Protein AF-A0A392TSV6-F1 (afdb_monomer)

Nearest PDB structures (foldseek):
  4a4z-assembly1_A  TM=3.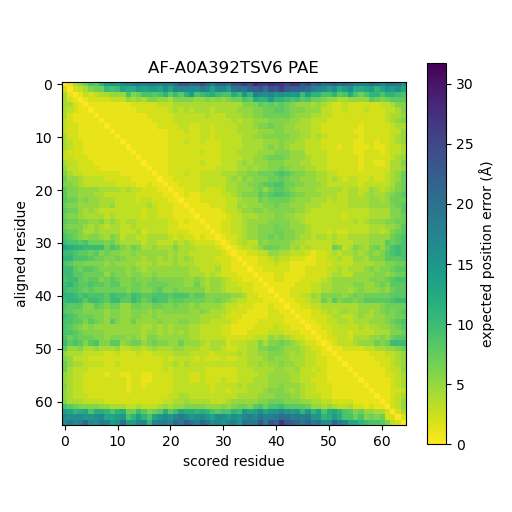717E-01  e=2.628E+00  Saccharomyces cerevisiae
  8z9z-assembly1_B  TM=3.560E-01  e=4.490E+00  Acyrthosiphon pisum
  6ctd-assembly1_D  TM=3.157E-01  e=6.711E+00  Mycobacterium tuberculosis H37Ra

Mean predicted aligned error: 4.71 Å

Foldseek 3Di:
DVVVVVVVLVVVLVCVVVVHDPPVCCCLQPAFDWDWDADPVRDTDTDRDHDPSNVVSVVVVPVPD

Secondary structure (DSSP, 8-state):
-HHHHHHHHHHHHHHHHTT---GGGHHHHH---EEEEEPTTS-EEEEE---HHHHHHHHHHTTT-

Organism: NCBI:txid97028

Solvent-accessible surface area (backbone atoms only — not comparable to full-atom values): 4027 Å² total; per-residue (Å²): 109,74,64,61,51,51,54,53,51,50,52,53,43,55,34,49,76,70,72,47,70,60,77,92,47,42,63,69,70,76,48,58,60,69,47,75,39,82,42,97,88,74,45,79,46,75,37,74,53,64,47,73,65,52,51,52,44,52,57,60,72,50,67,87,112

pLDDT: mean 90.59, std 7.95, range [53.94, 97.69]

Sequence (65 aa):
VARDLLDAITSVVNLWLGGRYPKSLAEFVASEPLTPLLKPDGGIRPIAVGTIWRRLVSKVAMKGA

Structure (mmCIF, N/CA/C/O backbone):
data_AF-A0A392TSV6-F1
#
_entry.id   AF-A0A392TSV6-F1
#
loop_
_atom_site.group_PDB
_atom_site.id
_atom_site.type_symbol
_atom_site.label_atom_id
_atom_site.label_alt_id
_atom_site.label_comp_id
_atom_site.label_asym_id
_atom_site.label_entity_id
_atom_site.label_seq_id
_atom_site.pdbx_PDB_ins_code
_atom_site.Cartn_x
_atom_site.Cartn_y
_atom_site.Cartn_z
_atom_site.occupancy
_atom_site.B_iso_or_equiv
_atom_site.auth_seq_id
_atom_site.auth_comp_id
_atom_site.auth_asym_id
_atom_site.auth_atom_id
_atom_site.pdbx_PDB_model_num
ATOM 1 N N . VAL A 1 1 ? 24.313 1.638 -6.585 1.00 64.19 1 VAL A N 1
ATOM 2 C CA . VAL A 1 1 ? 23.513 1.258 -5.396 1.00 64.19 1 VAL A CA 1
ATOM 3 C C . VAL A 1 1 ? 22.248 2.103 -5.250 1.00 64.19 1 VAL A C 1
ATOM 5 O O . VAL A 1 1 ? 21.172 1.570 -5.459 1.00 64.19 1 VAL A O 1
ATOM 8 N N . ALA A 1 2 ? 22.324 3.404 -4.925 1.00 74.50 2 ALA A N 1
ATOM 9 C CA . ALA A 1 2 ? 21.111 4.209 -4.688 1.00 74.50 2 ALA A CA 1
ATOM 10 C C . ALA A 1 2 ? 20.244 4.444 -5.946 1.00 74.50 2 ALA A C 1
ATOM 12 O O . ALA A 1 2 ? 19.021 4.419 -5.849 1.00 74.50 2 ALA A O 1
ATOM 13 N N . ARG A 1 3 ? 20.870 4.635 -7.121 1.00 88.56 3 ARG A N 1
ATOM 14 C CA . ARG A 1 3 ? 20.159 4.741 -8.412 1.00 88.56 3 ARG A CA 1
ATOM 15 C C . ARG A 1 3 ? 19.433 3.441 -8.756 1.00 88.56 3 ARG A C 1
ATOM 17 O O . ARG A 1 3 ? 18.229 3.457 -8.944 1.00 88.56 3 ARG A O 1
ATOM 24 N N . ASP A 1 4 ? 20.145 2.323 -8.670 1.00 94.25 4 ASP A N 1
ATOM 25 C CA . ASP A 1 4 ? 19.601 0.992 -8.959 1.00 94.25 4 ASP A CA 1
ATOM 26 C C . ASP A 1 4 ? 18.373 0.654 -8.090 1.00 94.25 4 ASP A C 1
ATOM 28 O O . ASP A 1 4 ? 17.391 0.096 -8.577 1.00 94.25 4 ASP A O 1
ATOM 32 N N . LEU A 1 5 ? 18.386 1.043 -6.806 1.00 95.44 5 LEU A N 1
ATOM 33 C CA . LEU A 1 5 ? 17.229 0.877 -5.922 1.00 95.44 5 LEU A CA 1
ATOM 34 C C . LEU A 1 5 ? 16.045 1.760 -6.341 1.00 95.44 5 LEU A C 1
ATOM 36 O O . LEU A 1 5 ? 14.904 1.296 -6.347 1.00 95.44 5 LEU A O 1
ATOM 40 N N . LEU A 1 6 ? 16.298 3.026 -6.679 1.00 95.81 6 LEU A N 1
ATOM 41 C CA . LEU A 1 6 ? 15.253 3.939 -7.136 1.00 95.81 6 LEU A CA 1
ATOM 42 C C . LEU A 1 6 ? 14.602 3.438 -8.433 1.00 95.81 6 LEU A C 1
ATOM 44 O O . LEU A 1 6 ? 13.375 3.476 -8.547 1.00 95.81 6 LEU A O 1
ATOM 48 N N . ASP A 1 7 ? 15.393 2.926 -9.372 1.00 97.06 7 ASP A N 1
ATOM 49 C CA . ASP A 1 7 ? 14.905 2.383 -10.644 1.00 97.06 7 ASP A CA 1
ATOM 50 C C . ASP A 1 7 ? 14.043 1.130 -10.425 1.00 97.06 7 ASP A C 1
ATOM 52 O O . ASP A 1 7 ? 12.965 0.986 -11.017 1.00 97.06 7 ASP A O 1
ATOM 56 N N . ALA A 1 8 ? 14.458 0.256 -9.502 1.00 96.38 8 ALA A N 1
ATOM 57 C CA . ALA A 1 8 ? 13.679 -0.914 -9.109 1.00 96.38 8 ALA A CA 1
ATOM 58 C C . ALA A 1 8 ? 12.335 -0.521 -8.467 1.00 96.38 8 ALA A C 1
ATOM 60 O O . ALA A 1 8 ? 11.284 -1.033 -8.864 1.00 96.38 8 ALA A O 1
ATOM 61 N N . ILE A 1 9 ? 12.338 0.429 -7.523 1.00 95.62 9 ILE A N 1
ATOM 62 C CA . ILE A 1 9 ? 11.111 0.934 -6.881 1.00 95.62 9 ILE A CA 1
ATOM 63 C C . ILE A 1 9 ? 10.191 1.588 -7.918 1.00 95.62 9 ILE A C 1
ATOM 65 O O . ILE A 1 9 ? 8.989 1.319 -7.931 1.00 95.62 9 ILE A O 1
ATOM 69 N N . THR A 1 10 ? 10.747 2.403 -8.814 1.00 96.12 10 THR A N 1
ATOM 70 C CA . THR A 1 10 ? 9.997 3.072 -9.888 1.00 96.12 10 THR A CA 1
ATOM 71 C C . THR A 1 10 ? 9.321 2.052 -10.802 1.00 96.12 10 THR A C 1
ATOM 73 O O . THR A 1 10 ? 8.148 2.204 -11.145 1.00 96.12 10 THR A O 1
ATOM 76 N N . SER A 1 11 ? 10.022 0.968 -11.138 1.00 96.12 11 SER A N 1
ATOM 77 C CA . SER A 1 11 ? 9.473 -0.127 -11.943 1.00 96.12 11 SER A CA 1
ATOM 78 C C . SER A 1 11 ? 8.277 -0.797 -11.260 1.00 96.12 11 SER A C 1
ATOM 80 O O . SER A 1 11 ? 7.238 -0.988 -11.893 1.00 96.12 11 SER A O 1
ATOM 82 N N . VAL A 1 12 ? 8.373 -1.088 -9.957 1.00 94.19 12 VAL A N 1
ATOM 83 C CA . VAL A 1 12 ? 7.262 -1.662 -9.173 1.00 94.19 12 VAL A CA 1
ATOM 84 C C . VAL A 1 12 ? 6.067 -0.707 -9.110 1.00 94.19 12 VAL A C 1
ATOM 86 O O . VAL A 1 12 ? 4.935 -1.126 -9.357 1.00 94.19 12 VAL A O 1
ATOM 89 N N . VAL A 1 13 ? 6.302 0.580 -8.843 1.00 94.62 13 VAL A N 1
ATOM 90 C CA . VAL A 1 13 ? 5.240 1.600 -8.787 1.00 94.62 13 VAL A CA 1
ATOM 91 C C . VAL A 1 13 ? 4.507 1.704 -10.127 1.00 94.62 13 VAL A C 1
ATOM 93 O O . VAL A 1 13 ? 3.278 1.676 -10.149 1.00 94.62 13 VAL A O 1
ATOM 96 N N . ASN A 1 14 ? 5.233 1.743 -11.248 1.00 95.75 14 ASN A N 1
ATOM 97 C CA . ASN A 1 14 ? 4.635 1.793 -12.586 1.00 95.75 14 ASN A CA 1
ATOM 98 C C . ASN A 1 14 ? 3.822 0.532 -12.925 1.00 95.75 14 ASN A C 1
ATOM 100 O O . ASN A 1 14 ? 2.795 0.622 -13.602 1.00 95.75 14 ASN A O 1
ATOM 104 N N . LEU A 1 15 ? 4.248 -0.648 -12.459 1.00 94.94 15 LEU A N 1
ATOM 105 C CA . LEU A 1 15 ? 3.454 -1.871 -12.596 1.00 94.94 15 LEU A CA 1
ATOM 106 C C . LEU A 1 15 ? 2.120 -1.739 -11.852 1.00 94.94 15 LEU A C 1
ATOM 108 O O . LEU A 1 15 ? 1.068 -1.957 -12.454 1.00 94.94 15 LEU A O 1
ATOM 112 N N . TRP A 1 16 ? 2.154 -1.313 -10.588 1.00 92.75 16 TRP A N 1
ATOM 113 C CA . TRP A 1 16 ? 0.961 -1.208 -9.744 1.00 92.75 16 TRP A CA 1
ATOM 114 C C . TRP A 1 16 ? -0.005 -0.116 -10.211 1.00 92.75 16 TRP A C 1
ATOM 116 O O . TRP A 1 16 ? -1.211 -0.350 -10.219 1.00 92.75 16 TRP A O 1
ATOM 126 N N . LEU A 1 17 ? 0.502 1.036 -10.666 1.00 92.31 17 LEU A N 1
ATOM 127 C CA . LEU A 1 17 ? -0.314 2.088 -11.292 1.00 92.31 17 LEU A CA 1
ATOM 128 C C . LEU A 1 17 ? -1.034 1.584 -12.546 1.00 92.31 17 LEU A C 1
ATOM 130 O O . LEU A 1 17 ? -2.177 1.95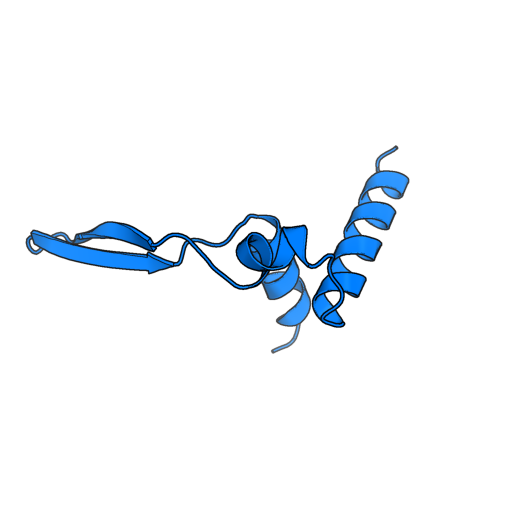3 -12.793 1.00 92.31 17 LEU A O 1
ATOM 134 N N . GLY A 1 18 ? -0.392 0.697 -13.308 1.00 93.06 18 GLY A N 1
ATOM 135 C CA . GLY A 1 18 ? -1.015 0.007 -14.436 1.00 93.06 18 GLY A CA 1
ATOM 136 C C . GLY A 1 18 ? -1.938 -1.151 -14.042 1.00 93.06 18 GLY A C 1
ATOM 137 O O . GLY A 1 18 ? -2.312 -1.928 -14.916 1.00 93.06 18 GLY A O 1
ATOM 138 N N . GLY A 1 19 ? -2.248 -1.336 -12.753 1.00 91.31 19 GLY A N 1
ATOM 139 C CA . GLY A 1 19 ? -3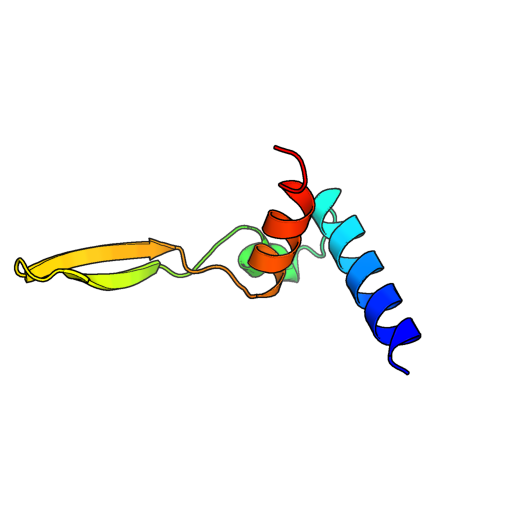.076 -2.439 -12.255 1.00 91.31 19 GLY A CA 1
ATOM 140 C C . GLY A 1 19 ? -2.415 -3.818 -12.354 1.00 91.31 19 GLY A C 1
ATOM 141 O O . GLY A 1 19 ? -3.101 -4.835 -12.285 1.00 91.31 19 GLY A O 1
ATOM 142 N N . ARG A 1 20 ? -1.090 -3.877 -12.540 1.00 93.50 20 ARG A N 1
ATOM 143 C CA . ARG A 1 20 ? -0.338 -5.125 -12.715 1.00 93.50 20 ARG A CA 1
ATOM 144 C C . ARG A 1 20 ? 0.362 -5.510 -11.420 1.00 93.50 20 ARG A C 1
ATOM 146 O O . ARG A 1 20 ? 1.308 -4.854 -10.988 1.00 93.50 20 ARG A O 1
ATOM 153 N N . TYR A 1 21 ? -0.072 -6.617 -10.837 1.00 90.69 21 TYR A N 1
ATOM 154 C CA . TYR A 1 21 ? 0.583 -7.266 -9.707 1.00 90.69 21 TYR A CA 1
ATOM 155 C C . TYR A 1 21 ? 0.271 -8.773 -9.722 1.00 90.69 21 TYR A C 1
ATOM 157 O O . TYR A 1 21 ? -0.776 -9.180 -10.233 1.00 90.69 21 TYR A O 1
ATOM 165 N N . PRO A 1 22 ? 1.160 -9.628 -9.185 1.00 92.38 22 PRO A N 1
ATOM 166 C CA . PRO A 1 22 ? 0.862 -11.041 -8.985 1.00 92.38 22 PRO A CA 1
ATOM 167 C C . PRO A 1 22 ? -0.397 -11.230 -8.137 1.00 92.38 22 PRO A C 1
ATOM 169 O O . PRO A 1 22 ? -0.589 -10.531 -7.145 1.00 92.38 22 PRO A O 1
ATOM 172 N N . LYS A 1 23 ? -1.222 -12.230 -8.466 1.00 91.50 23 LYS A N 1
ATOM 173 C CA . LYS A 1 23 ? -2.457 -12.527 -7.718 1.00 91.50 23 LYS A CA 1
ATOM 174 C C . LYS A 1 23 ? -2.203 -12.796 -6.229 1.00 91.50 23 LYS A C 1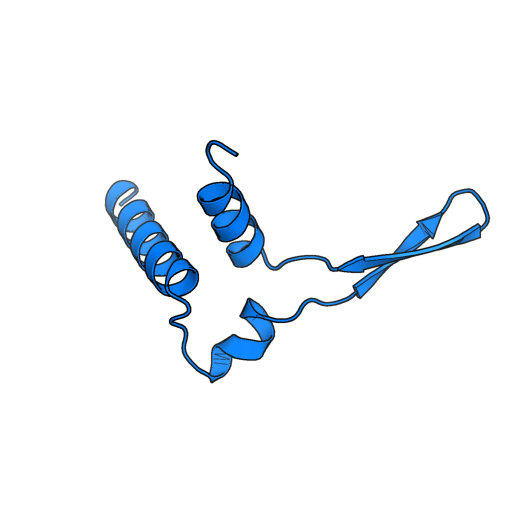
ATOM 176 O O . LYS A 1 23 ? -3.033 -12.443 -5.402 1.00 91.50 23 LYS A O 1
ATOM 181 N N . SER A 1 24 ? -1.043 -13.355 -5.883 1.00 93.00 24 SER A N 1
ATOM 182 C CA . SER A 1 24 ? -0.613 -13.563 -4.493 1.00 93.00 24 SER A CA 1
ATOM 183 C C . SER A 1 24 ? -0.442 -12.265 -3.698 1.00 93.00 24 SER A C 1
ATOM 185 O O . SER A 1 24 ? -0.516 -12.293 -2.475 1.00 93.00 24 SER A O 1
ATOM 187 N N . LEU A 1 25 ? -0.235 -11.130 -4.371 1.00 88.12 25 LEU A N 1
ATOM 188 C CA . LEU A 1 25 ? -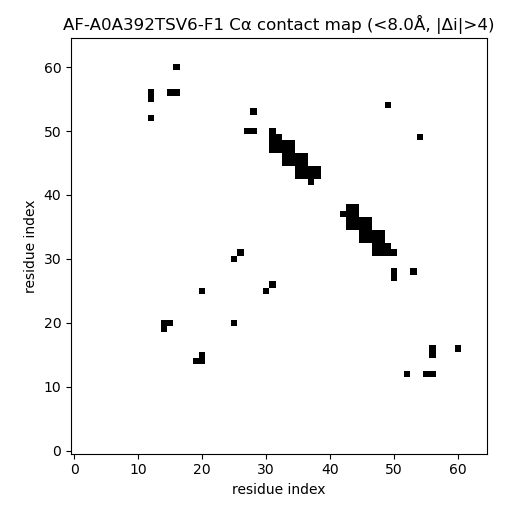0.127 -9.815 -3.741 1.00 88.12 25 LEU A CA 1
ATOM 189 C C . LEU A 1 25 ? -1.455 -9.050 -3.719 1.00 88.12 25 LEU A C 1
ATOM 191 O O . LEU A 1 25 ? -1.516 -7.983 -3.116 1.00 88.12 25 LEU A O 1
ATOM 195 N N . ALA A 1 26 ? -2.513 -9.572 -4.346 1.00 89.25 26 ALA A N 1
ATOM 196 C CA . ALA A 1 26 ? -3.769 -8.849 -4.529 1.00 89.25 26 ALA A CA 1
ATOM 197 C C . ALA A 1 26 ? -4.379 -8.369 -3.209 1.00 89.25 26 ALA A C 1
ATOM 199 O O . ALA A 1 26 ? -4.783 -7.215 -3.115 1.00 89.25 26 ALA A O 1
ATOM 200 N N . GLU A 1 27 ? -4.385 -9.215 -2.179 1.00 87.50 27 GLU A N 1
ATOM 201 C CA . GLU A 1 27 ? -4.897 -8.846 -0.858 1.00 87.50 27 GLU A CA 1
ATOM 202 C C . GLU A 1 27 ? -4.106 -7.677 -0.250 1.00 87.50 27 GLU A C 1
ATOM 204 O O . GLU A 1 27 ? -4.695 -6.725 0.243 1.00 87.50 27 GLU A O 1
ATOM 209 N N . PHE A 1 28 ? -2.779 -7.676 -0.375 1.00 84.44 28 PHE A N 1
ATOM 210 C CA . PHE A 1 28 ? -1.921 -6.619 0.172 1.00 84.44 28 PHE A CA 1
ATOM 211 C C . PHE A 1 28 ? -1.970 -5.308 -0.626 1.00 84.44 28 PHE A C 1
ATOM 213 O O . PHE A 1 28 ? -1.678 -4.241 -0.086 1.00 84.44 28 PHE A O 1
ATOM 220 N N . VAL A 1 29 ? -2.286 -5.383 -1.921 1.00 86.38 29 VAL A N 1
ATOM 221 C CA . VAL A 1 29 ? -2.377 -4.215 -2.810 1.00 86.38 29 VAL A CA 1
ATOM 222 C C . VAL A 1 29 ? -3.768 -3.580 -2.736 1.00 86.38 29 VAL A C 1
ATOM 224 O O . VAL A 1 29 ? -3.884 -2.353 -2.688 1.00 86.38 29 VAL A O 1
ATOM 227 N N . ALA A 1 30 ? -4.819 -4.404 -2.727 1.00 84.56 30 ALA A N 1
ATOM 228 C CA . ALA A 1 30 ? -6.209 -3.975 -2.867 1.00 84.56 30 ALA A CA 1
ATOM 229 C C . ALA A 1 30 ? -7.003 -3.926 -1.547 1.00 84.56 30 ALA A C 1
ATOM 231 O O . ALA A 1 30 ? -8.080 -3.334 -1.530 1.00 84.56 30 ALA A O 1
ATOM 232 N N . SER A 1 31 ? -6.501 -4.505 -0.452 1.00 86.50 31 SER A N 1
ATOM 233 C CA . SER A 1 31 ? -7.130 -4.445 0.880 1.00 86.50 31 SER A CA 1
ATOM 234 C C . SER A 1 31 ? -6.347 -3.543 1.835 1.00 86.50 31 SER A C 1
ATOM 236 O O . SER A 1 31 ? -5.268 -3.076 1.492 1.00 86.50 31 SER A O 1
ATOM 238 N N . GLU A 1 32 ? -6.883 -3.281 3.031 1.00 89.25 32 GLU A N 1
ATOM 239 C CA . GLU A 1 32 ? -6.089 -2.907 4.211 1.00 89.25 32 GLU A CA 1
ATOM 240 C C . GLU A 1 32 ? -6.712 -3.399 5.504 1.00 89.25 32 GLU A C 1
ATOM 242 O O . GLU A 1 32 ? -7.941 -3.400 5.636 1.00 89.25 32 GLU A O 1
ATOM 247 N N . PRO A 1 33 ? -5.875 -3.673 6.516 1.00 88.88 33 PRO A N 1
ATOM 248 C CA . PRO A 1 33 ? -6.359 -3.827 7.869 1.00 88.88 33 PRO A CA 1
ATOM 249 C C . PRO A 1 33 ? -6.997 -2.527 8.379 1.00 88.88 33 PRO A C 1
ATOM 251 O O . PRO A 1 33 ? -6.503 -1.412 8.163 1.00 88.88 33 PRO A O 1
ATOM 254 N N . LEU A 1 34 ? -8.096 -2.687 9.115 1.00 92.69 34 LEU A N 1
ATOM 255 C CA . LEU A 1 34 ? -8.689 -1.618 9.905 1.00 92.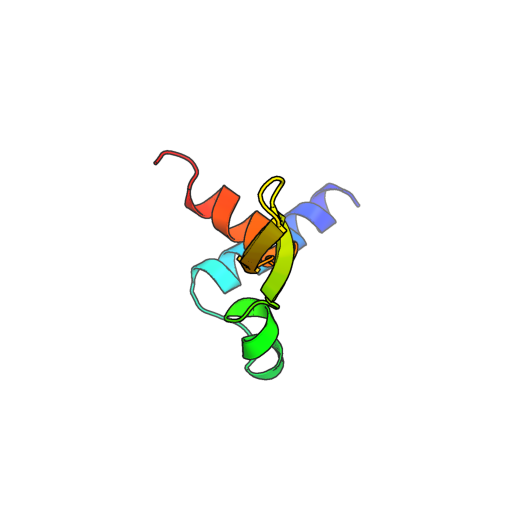69 34 LEU A CA 1
ATOM 256 C C . LEU A 1 34 ? -7.984 -1.545 11.256 1.00 92.69 34 LEU A C 1
ATOM 258 O O . LEU A 1 34 ? -7.979 -2.504 12.025 1.00 92.69 34 LEU A O 1
ATOM 262 N N . THR A 1 35 ? -7.422 -0.384 11.565 1.00 93.75 35 THR A N 1
ATOM 263 C CA . THR A 1 35 ? -6.894 -0.075 12.891 1.00 93.75 35 THR A CA 1
ATOM 264 C C . THR A 1 35 ? -7.963 0.676 13.687 1.00 93.75 35 THR A C 1
ATOM 266 O O . THR A 1 35 ? -8.318 1.796 13.304 1.00 93.75 35 THR A O 1
ATOM 269 N N . PRO A 1 36 ? -8.506 0.093 14.772 1.00 95.06 36 PRO A N 1
ATOM 270 C CA . PRO A 1 36 ? -9.473 0.773 15.621 1.00 95.06 36 PRO A CA 1
ATOM 271 C C . PRO A 1 36 ? -8.742 1.723 16.573 1.00 95.06 36 PRO A C 1
ATOM 273 O O . PRO A 1 36 ? -8.112 1.296 17.536 1.00 95.06 36 PRO A O 1
ATOM 276 N N . LEU A 1 37 ? -8.824 3.025 16.310 1.00 96.62 37 LEU A N 1
ATOM 277 C CA . LEU A 1 37 ? -8.303 4.041 17.223 1.00 96.62 37 LEU A CA 1
ATOM 278 C C . LEU A 1 37 ? -9.396 4.515 18.178 1.00 96.62 37 LEU A C 1
ATOM 280 O O . LEU A 1 37 ? -10.555 4.652 17.787 1.00 96.62 37 LEU A O 1
ATOM 284 N N . LEU A 1 38 ? -9.015 4.814 19.417 1.00 97.06 38 LEU A N 1
ATOM 285 C CA . LEU A 1 38 ? -9.904 5.443 20.388 1.00 97.06 38 LEU A CA 1
ATOM 286 C C . LEU A 1 38 ? -10.042 6.935 20.076 1.00 97.06 38 LEU A C 1
ATOM 288 O O . LEU A 1 38 ? -9.054 7.633 19.836 1.00 97.06 38 LEU A O 1
ATOM 292 N N . LYS A 1 39 ? -11.277 7.429 20.074 1.00 96.75 39 LYS A N 1
ATOM 293 C CA . LYS A 1 39 ? -11.576 8.860 20.052 1.00 96.75 39 LYS A CA 1
ATOM 294 C C . LYS A 1 39 ? -11.584 9.414 21.486 1.00 96.75 39 LYS A C 1
ATOM 296 O O . LYS A 1 39 ? -11.869 8.664 22.420 1.00 96.75 39 LYS A O 1
ATOM 301 N N . PRO A 1 40 ? -11.356 10.729 21.671 1.00 96.38 40 PRO A N 1
ATOM 302 C CA . PRO A 1 40 ? -11.454 11.363 22.990 1.00 96.38 40 PRO A CA 1
ATOM 303 C C . PRO A 1 40 ? -12.838 11.250 23.648 1.00 96.38 40 PRO A C 1
ATOM 305 O O . PRO A 1 40 ? -12.932 11.285 24.866 1.00 96.38 40 PRO A O 1
ATOM 308 N N . ASP A 1 41 ? -13.902 11.097 22.854 1.00 96.69 41 ASP A N 1
ATOM 309 C CA . ASP A 1 41 ? -15.287 10.922 23.318 1.00 96.69 41 ASP A CA 1
ATOM 310 C C . ASP A 1 41 ? -15.629 9.471 23.718 1.00 96.69 41 ASP A C 1
ATOM 312 O O . ASP A 1 41 ? -16.776 9.172 24.038 1.00 96.69 41 ASP A O 1
ATOM 316 N N . GLY A 1 42 ? -14.653 8.555 23.681 1.00 94.94 42 GLY A N 1
ATOM 317 C CA . GLY A 1 42 ? -14.848 7.131 23.965 1.00 94.94 42 GLY A CA 1
ATOM 318 C C . GLY A 1 42 ? -15.351 6.303 22.776 1.00 94.94 42 GLY A C 1
ATOM 319 O O . GLY A 1 42 ? -15.456 5.082 22.887 1.00 94.94 42 GLY A O 1
ATOM 320 N N . GLY A 1 43 ? -15.625 6.917 21.621 1.00 97.44 43 GLY A N 1
ATOM 321 C CA . GLY A 1 43 ? -15.983 6.197 20.399 1.00 97.44 43 GLY A CA 1
ATOM 322 C C . GLY A 1 43 ? -14.786 5.529 19.707 1.00 97.44 43 GLY A C 1
ATOM 323 O O . GLY A 1 43 ? -13.631 5.896 19.914 1.00 97.44 43 GLY A O 1
ATOM 324 N N . ILE A 1 44 ? -15.056 4.581 18.803 1.00 97.69 44 ILE A N 1
ATOM 325 C CA . ILE A 1 44 ? -14.032 3.970 17.939 1.00 97.69 44 ILE A CA 1
ATOM 326 C C . ILE A 1 44 ? -13.969 4.697 16.592 1.00 97.69 44 ILE A C 1
ATOM 328 O O . ILE A 1 44 ? -14.989 5.038 15.985 1.00 97.69 44 ILE A O 1
ATOM 332 N N . ARG A 1 45 ? -12.753 4.936 16.103 1.00 96.50 45 ARG A N 1
ATOM 333 C CA . ARG A 1 45 ? -12.458 5.404 14.747 1.00 96.50 45 ARG A CA 1
ATOM 334 C C . ARG A 1 45 ? -11.696 4.302 14.004 1.00 96.50 45 ARG A C 1
ATOM 336 O O . ARG A 1 45 ? -10.479 4.218 14.163 1.00 96.50 45 ARG A O 1
ATOM 343 N N . PRO A 1 46 ? -12.372 3.463 13.203 1.00 95.62 46 PRO A N 1
ATOM 344 C CA . PRO A 1 46 ? -11.670 2.535 12.329 1.00 95.62 46 PRO A CA 1
ATOM 345 C C . PRO A 1 46 ? -10.973 3.325 1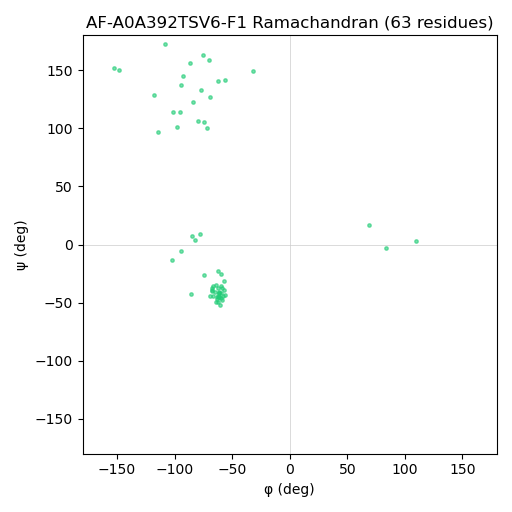1.214 1.00 95.62 46 PRO A C 1
ATOM 347 O O . PRO A 1 46 ? -11.599 4.139 10.534 1.00 95.62 46 PRO A O 1
ATOM 350 N N . ILE A 1 47 ? -9.673 3.105 11.038 1.00 94.38 47 ILE A N 1
ATOM 351 C CA . ILE A 1 47 ? -8.884 3.677 9.941 1.00 94.38 47 ILE A CA 1
ATOM 352 C C . ILE A 1 47 ? -8.347 2.536 9.084 1.00 94.38 47 ILE A C 1
ATOM 354 O O . ILE A 1 47 ? -7.712 1.628 9.608 1.00 94.38 47 ILE A O 1
ATOM 358 N N . ALA A 1 48 ? -8.560 2.599 7.769 1.00 91.44 48 ALA A N 1
ATOM 359 C CA . ALA A 1 48 ? -7.908 1.703 6.819 1.00 91.44 48 ALA A CA 1
ATOM 360 C C . ALA A 1 48 ? -6.440 2.122 6.650 1.00 91.44 48 ALA A C 1
ATOM 362 O O . ALA A 1 48 ? -6.132 3.148 6.032 1.00 91.44 48 ALA A O 1
ATOM 363 N N . VAL A 1 49 ? -5.523 1.359 7.239 1.00 88.62 49 VAL A N 1
ATOM 364 C CA . VAL A 1 49 ? -4.099 1.703 7.274 1.00 88.62 49 VAL A CA 1
ATOM 365 C C . VAL A 1 49 ? -3.372 0.950 6.170 1.00 88.62 49 VAL A C 1
ATOM 367 O O . VAL A 1 49 ? -3.017 -0.199 6.356 1.00 88.62 49 VAL A O 1
ATOM 370 N N . GLY A 1 50 ? -3.102 1.684 5.083 1.00 83.50 50 GLY A N 1
ATOM 371 C CA . GLY A 1 50 ? -2.241 1.331 3.948 1.00 83.50 50 GLY A CA 1
ATOM 372 C C . GLY A 1 50 ? -1.035 0.425 4.246 1.00 83.50 50 GLY A C 1
ATOM 373 O O . GLY A 1 50 ? -0.366 0.649 5.255 1.00 83.50 50 GLY A O 1
ATOM 374 N N . THR A 1 51 ? -0.585 -0.409 3.311 1.00 88.81 51 THR A N 1
ATOM 375 C CA . THR A 1 51 ? 0.842 -0.788 3.270 1.00 88.81 51 THR A CA 1
ATOM 376 C C . THR A 1 51 ? 1.699 0.408 2.825 1.00 88.81 51 THR A C 1
ATOM 378 O O . THR A 1 51 ? 1.206 1.367 2.217 1.00 88.81 51 THR A O 1
ATOM 381 N N . ILE A 1 52 ? 3.006 0.399 3.130 1.00 91.12 52 ILE A N 1
ATOM 382 C CA . ILE A 1 52 ? 3.915 1.486 2.711 1.00 91.12 52 ILE A CA 1
ATOM 383 C C . ILE A 1 52 ? 3.938 1.645 1.185 1.00 91.12 52 ILE A C 1
ATOM 385 O O . ILE A 1 52 ? 3.921 2.767 0.680 1.00 91.12 52 ILE A O 1
ATOM 389 N N . TRP A 1 53 ? 3.881 0.527 0.458 1.00 91.38 53 TRP A N 1
ATOM 390 C CA . TRP A 1 53 ? 3.83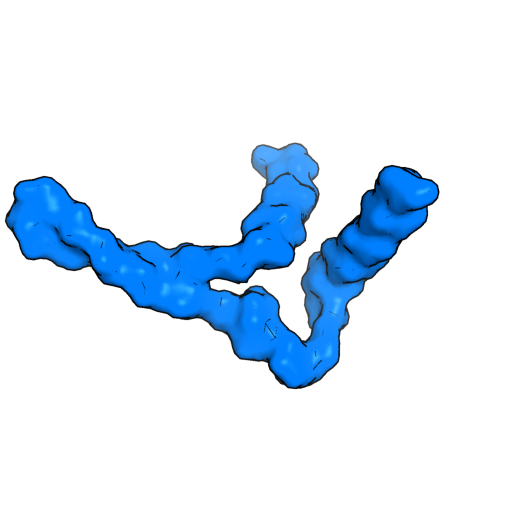6 0.504 -0.998 1.00 91.38 53 TRP A CA 1
ATOM 391 C C . TRP A 1 53 ? 2.607 1.216 -1.539 1.00 91.38 53 TRP A C 1
ATOM 393 O O . TRP A 1 53 ? 2.729 2.052 -2.433 1.00 91.38 53 TRP A O 1
ATOM 403 N N . ARG A 1 54 ? 1.429 0.971 -0.958 1.00 89.25 54 ARG A N 1
ATOM 404 C CA . ARG A 1 54 ? 0.224 1.651 -1.421 1.00 89.25 54 ARG A CA 1
ATOM 405 C C . ARG A 1 54 ? 0.249 3.145 -1.131 1.00 89.25 54 ARG A C 1
ATOM 407 O O . ARG A 1 54 ? -0.114 3.929 -2.002 1.00 89.25 54 ARG A O 1
ATOM 414 N N . ARG A 1 55 ? 0.740 3.562 0.043 1.00 90.44 55 ARG A N 1
ATOM 415 C CA . ARG A 1 55 ? 0.934 4.994 0.340 1.00 90.44 55 ARG A CA 1
ATOM 416 C C . ARG A 1 55 ? 1.864 5.658 -0.671 1.00 90.44 55 ARG A C 1
ATOM 418 O O . ARG A 1 55 ? 1.551 6.748 -1.143 1.00 90.44 55 ARG A O 1
ATOM 425 N N . LEU A 1 56 ? 2.974 5.003 -1.012 1.00 93.19 56 LEU A N 1
ATOM 426 C CA . LEU A 1 56 ? 3.919 5.497 -2.011 1.00 93.19 56 LEU A CA 1
ATOM 427 C C . LEU A 1 56 ? 3.244 5.658 -3.380 1.00 93.19 56 LEU A C 1
ATOM 429 O O . LEU A 1 56 ? 3.283 6.747 -3.949 1.00 93.19 56 LEU A O 1
ATOM 433 N N . VAL A 1 57 ? 2.571 4.612 -3.868 1.00 92.69 57 VAL A N 1
ATOM 434 C CA . VAL A 1 57 ? 1.862 4.619 -5.159 1.00 92.69 57 VAL A CA 1
ATOM 435 C C . VAL A 1 57 ? 0.797 5.718 -5.198 1.00 92.69 57 VAL A C 1
ATOM 437 O O . VAL A 1 57 ? 0.780 6.509 -6.139 1.00 92.69 57 VAL A O 1
ATOM 440 N N . SER A 1 58 ? -0.039 5.842 -4.160 1.00 90.69 58 SER A N 1
ATOM 441 C CA . SER A 1 58 ? -1.057 6.898 -4.080 1.00 90.69 58 SER A CA 1
ATOM 442 C C . SER A 1 58 ? -0.445 8.300 -4.075 1.00 90.69 58 SER A C 1
ATOM 444 O O . SER A 1 58 ? -0.960 9.192 -4.742 1.00 90.69 58 SER A O 1
ATOM 446 N N . LYS A 1 59 ? 0.669 8.523 -3.365 1.00 92.50 59 LYS A N 1
ATOM 447 C CA . LYS A 1 59 ? 1.343 9.833 -3.354 1.00 92.50 59 LYS A CA 1
ATOM 448 C C . LYS A 1 59 ? 1.933 10.197 -4.715 1.00 92.50 59 LYS A C 1
ATOM 450 O O . LYS A 1 59 ? 1.903 11.370 -5.073 1.00 92.50 59 LYS A O 1
ATOM 455 N N . VAL A 1 60 ? 2.451 9.217 -5.455 1.00 93.88 60 VAL A N 1
ATOM 456 C CA . VAL A 1 60 ? 2.949 9.418 -6.823 1.00 93.88 60 VAL A CA 1
ATOM 457 C C . VAL A 1 60 ? 1.793 9.703 -7.785 1.00 93.88 60 VAL A C 1
ATOM 459 O O . VAL A 1 60 ? 1.887 10.648 -8.562 1.00 93.88 60 VAL A O 1
ATOM 462 N N . ALA A 1 61 ? 0.690 8.953 -7.691 1.00 92.25 61 ALA A N 1
ATOM 463 C CA . ALA A 1 61 ? -0.493 9.135 -8.538 1.00 92.25 61 ALA A CA 1
ATOM 464 C C . ALA A 1 61 ? -1.155 10.511 -8.366 1.00 92.25 61 ALA A C 1
ATOM 466 O O . ALA A 1 61 ? -1.618 11.101 -9.333 1.00 92.25 61 ALA A O 1
ATOM 467 N N . MET A 1 62 ? -1.177 11.030 -7.136 1.00 92.06 62 MET A N 1
ATOM 468 C CA . MET A 1 62 ? -1.815 12.309 -6.801 1.00 92.06 62 MET A CA 1
ATOM 469 C C . MET A 1 62 ? -0.912 13.528 -7.042 1.00 92.0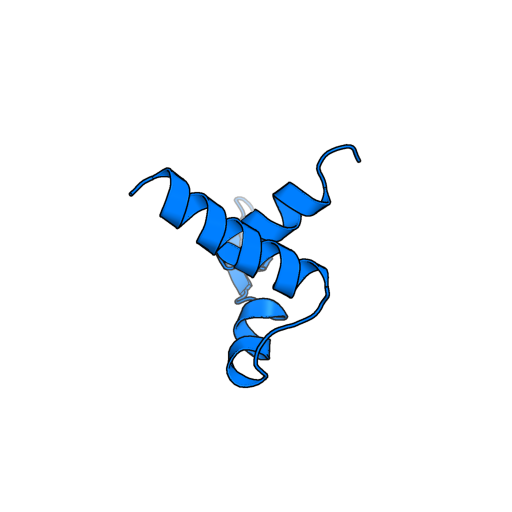6 62 MET A C 1
ATOM 471 O O . MET A 1 62 ? -1.250 14.641 -6.642 1.00 92.06 62 MET A O 1
ATOM 475 N N . LYS A 1 63 ? 0.265 13.354 -7.653 1.00 76.62 63 LYS A N 1
ATOM 476 C CA . LYS A 1 63 ? 1.187 14.463 -7.910 1.00 76.62 63 LYS A CA 1
ATOM 477 C C . LYS A 1 63 ? 0.627 15.363 -9.022 1.00 76.62 63 LYS A C 1
ATOM 479 O O . LYS A 1 63 ? 0.780 15.052 -10.196 1.00 76.62 63 LYS A O 1
ATOM 484 N N . GLY A 1 64 ? 0.029 16.492 -8.635 1.00 65.25 64 GLY A N 1
ATOM 485 C CA . GLY A 1 64 ? -0.527 17.504 -9.547 1.00 65.25 64 GLY A CA 1
ATOM 486 C C . GLY A 1 64 ? -2.057 17.594 -9.571 1.00 65.25 64 GLY A C 1
ATOM 487 O O . GLY A 1 64 ? -2.581 18.376 -10.358 1.00 65.25 64 GLY A O 1
ATOM 488 N N . ALA A 1 65 ? -2.746 16.810 -8.735 1.00 53.94 65 ALA A N 1
ATOM 489 C CA . ALA A 1 65 ? -4.168 16.976 -8.428 1.00 53.94 65 ALA A CA 1
ATOM 490 C C . ALA A 1 65 ? -4.386 17.956 -7.264 1.00 53.94 65 ALA A C 1
ATOM 492 O O . ALA A 1 65 ? -3.447 18.115 -6.445 1.00 53.94 65 ALA A O 1
#

Radius of gyration: 15.52 Å; Cα contacts (8 Å, |Δi|>4): 44; chains: 1; bounding box: 40×31×38 Å